Protein AF-A0A7Y8F054-F1 (afdb_monomer)

Sequence (96 aa):
RTWRLLEGVQSLADLGEHLGGGLYTREVDYLCAEEWATQPQDVLWRRTKLGLFTTPEEQANVQRYLSTVEQNRSKIEAVGASLLAKKTQKRRVYAG

Solvent-accessible surface area (backbone atoms only — not comparable to full-atom values): 5479 Å² total; per-residue (Å²): 117,71,60,68,71,51,63,89,55,86,51,76,72,67,36,52,57,77,38,44,62,89,43,32,48,46,58,52,52,44,35,37,74,78,64,67,38,79,49,55,60,39,46,26,63,69,74,66,49,38,56,83,59,39,54,76,66,30,52,48,42,44,44,56,48,49,53,49,54,51,52,51,51,53,50,51,54,52,53,51,54,52,54,51,54,52,53,55,54,51,55,63,68,77,71,115

Secondary structure (DSSP, 8-state):
-THHHHTT--SGGGG--EEETTEEHHHHHHHHHHH---SHHIIIIIIS-GGGG--HHHHHHHHHHHHHHHHHHHHHHHHHHHHHHHHHHHHHHS--

Foldseek 3Di:
DCVVLCVPPPDPCVLPDDLFLRDGLSVVVCCCPPVVPLALCCVCPVPPVSVVGGDPSSSVSSVVSSVVVVVVVVVVVVVVVVVVVVVVVVCVVVVD

pLDDT: mean 91.73, std 9.54, range [51.28, 98.5]

Radius of gyration: 18.28 Å; Cα contacts (8 Å, |Δi|>4): 68; chains: 1; bounding box: 48×31×48 Å

Nearest PDB structures (foldseek):
  2r4e-assembly1_A  TM=9.740E-01  e=1.599E-03  Escherichia coli

Structure (mmCIF, N/CA/C/O backbone):
data_AF-A0A7Y8F054-F1
#
_entry.id   AF-A0A7Y8F054-F1
#
loop_
_atom_site.group_PDB
_atom_site.id
_atom_site.type_symbol
_atom_site.label_atom_id
_atom_site.label_alt_id
_atom_site.label_comp_id
_atom_site.label_asym_id
_atom_site.label_entity_id
_atom_site.label_seq_id
_atom_site.pdbx_PDB_ins_code
_atom_site.Cartn_x
_atom_site.Cartn_y
_atom_site.Cartn_z
_atom_site.occupancy
_atom_site.B_iso_or_equiv
_atom_site.auth_seq_id
_atom_site.auth_comp_id
_atom_site.auth_asym_id
_atom_site.auth_atom_id
_atom_site.pdbx_PDB_model_num
ATOM 1 N N . ARG A 1 1 ? 4.323 -12.466 12.054 1.00 68.56 1 ARG A N 1
ATOM 2 C CA . ARG A 1 1 ? 3.976 -11.061 11.735 1.00 68.56 1 ARG A CA 1
ATOM 3 C C . ARG A 1 1 ? 3.390 -10.992 10.325 1.00 68.56 1 ARG A C 1
ATOM 5 O O . ARG A 1 1 ? 2.228 -10.645 10.224 1.00 68.56 1 ARG A O 1
ATOM 12 N N . THR A 1 2 ? 4.069 -11.532 9.308 1.00 71.62 2 THR A N 1
ATOM 13 C CA . THR A 1 2 ? 3.543 -11.712 7.933 1.00 71.62 2 THR A CA 1
ATOM 14 C C . THR A 1 2 ? 2.245 -12.527 7.833 1.00 71.62 2 THR A C 1
ATOM 16 O O . THR A 1 2 ? 1.458 -12.326 6.924 1.00 71.62 2 THR A O 1
ATOM 19 N N . TRP A 1 3 ? 1.964 -13.414 8.789 1.00 87.25 3 TRP A N 1
ATOM 20 C CA . TRP A 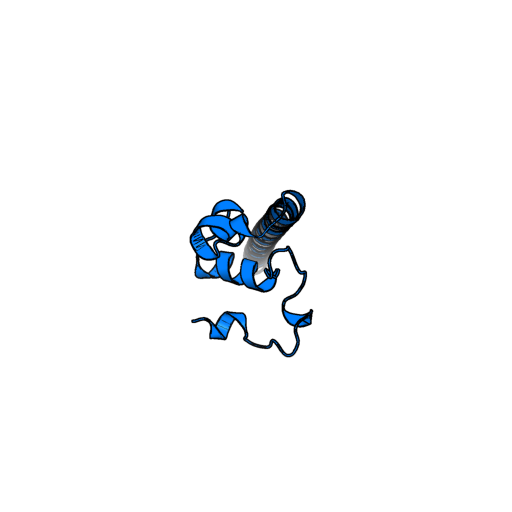1 3 ? 0.740 -14.231 8.796 1.00 87.25 3 TRP A CA 1
ATOM 21 C C . TRP A 1 3 ? -0.555 -13.404 8.796 1.00 87.25 3 TRP A C 1
ATOM 23 O O . TRP A 1 3 ? -1.522 -13.825 8.179 1.00 87.25 3 TRP A O 1
ATOM 33 N N . ARG A 1 4 ? -0.561 -12.221 9.438 1.00 89.75 4 ARG A N 1
ATOM 34 C CA . ARG A 1 4 ? -1.726 -11.315 9.445 1.00 89.75 4 ARG A CA 1
ATOM 35 C C . ARG A 1 4 ? -2.063 -10.813 8.044 1.00 89.75 4 ARG A C 1
ATOM 37 O O . ARG A 1 4 ? -3.231 -10.722 7.691 1.00 89.75 4 ARG A O 1
ATOM 44 N N . LEU A 1 5 ? -1.042 -10.5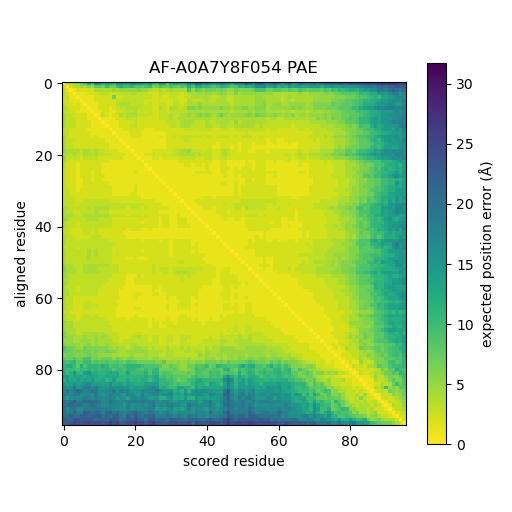46 7.226 1.00 91.50 5 LEU A N 1
ATOM 45 C CA . LEU A 1 5 ? -1.239 -10.166 5.830 1.00 91.50 5 LEU A CA 1
ATOM 46 C C . LEU A 1 5 ? -1.990 -11.263 5.069 1.00 91.50 5 LEU A C 1
ATOM 48 O O . LEU A 1 5 ? -2.889 -10.951 4.306 1.00 91.50 5 LEU A O 1
ATOM 52 N N . LEU A 1 6 ? -1.680 -12.540 5.291 1.00 93.88 6 LEU A N 1
ATOM 53 C CA . LEU A 1 6 ? -2.271 -13.651 4.532 1.00 93.88 6 LEU A CA 1
ATOM 54 C C . LEU A 1 6 ? -3.518 -14.264 5.184 1.00 93.88 6 LEU A C 1
ATOM 56 O O . LEU A 1 6 ? -4.088 -15.215 4.656 1.00 93.88 6 LEU A 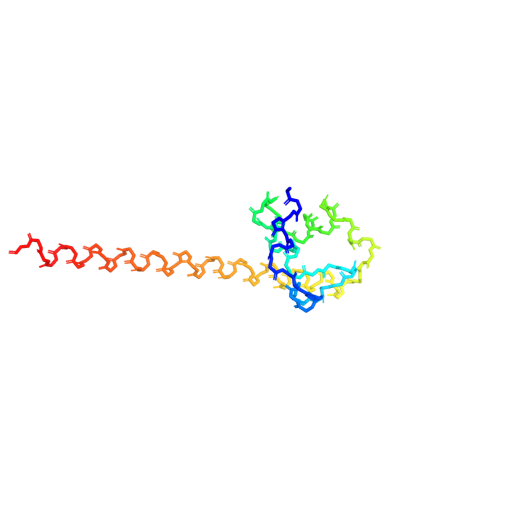O 1
ATOM 60 N N . GLU A 1 7 ? -3.962 -13.738 6.323 1.00 93.25 7 GLU A N 1
ATOM 61 C CA . GLU A 1 7 ? -5.095 -14.293 7.057 1.00 93.25 7 GLU A CA 1
ATOM 62 C C . GLU A 1 7 ? -6.386 -14.245 6.219 1.00 93.25 7 GLU A C 1
ATOM 64 O O . GLU A 1 7 ? -6.871 -13.173 5.852 1.00 93.25 7 GLU A O 1
ATOM 69 N N . GLY A 1 8 ? -6.933 -15.421 5.897 1.00 92.50 8 GLY A N 1
ATOM 70 C CA . GLY A 1 8 ? -8.152 -15.564 5.093 1.00 92.50 8 GLY A CA 1
ATOM 71 C C . GLY A 1 8 ? -7.967 -15.440 3.574 1.00 92.50 8 GLY A C 1
ATOM 72 O O . GLY A 1 8 ? -8.956 -15.537 2.855 1.00 92.50 8 GLY A O 1
ATOM 73 N N . VAL A 1 9 ? -6.738 -15.261 3.079 1.00 95.25 9 VAL A N 1
ATOM 74 C CA . VAL A 1 9 ? -6.426 -15.227 1.638 1.00 95.25 9 VAL A CA 1
ATOM 75 C C . VAL A 1 9 ? -6.448 -16.652 1.079 1.00 95.25 9 VAL A C 1
ATOM 77 O O . VAL A 1 9 ? -5.725 -17.517 1.573 1.00 95.25 9 VAL A O 1
ATOM 80 N N . GLN A 1 10 ? -7.256 -16.905 0.048 1.00 95.12 10 GLN A N 1
ATOM 81 C CA . GLN A 1 10 ? -7.374 -18.217 -0.609 1.00 95.12 10 GLN A CA 1
ATOM 82 C C . GLN A 1 10 ? -6.886 -18.187 -2.062 1.00 95.12 10 GLN A C 1
ATOM 84 O O . GLN A 1 10 ? -6.590 -19.226 -2.651 1.00 95.12 10 GLN A O 1
ATOM 89 N N . SER A 1 11 ? -6.788 -16.996 -2.643 1.00 94.75 11 SER A N 1
ATOM 90 C CA . SER A 1 11 ? -6.404 -16.764 -4.025 1.00 94.75 11 SER A CA 1
ATOM 91 C C . SER A 1 11 ? -5.736 -15.400 -4.190 1.00 94.75 11 SER A C 1
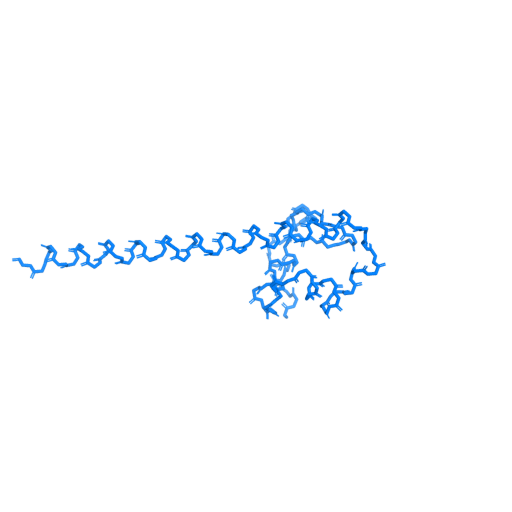ATOM 93 O O . SER A 1 11 ? -5.809 -14.536 -3.317 1.00 94.75 11 SER A O 1
ATOM 95 N N . LEU A 1 12 ? -5.116 -15.180 -5.351 1.00 93.19 12 LEU A N 1
ATOM 96 C CA . LEU A 1 12 ? -4.515 -13.889 -5.690 1.00 93.19 12 LEU A CA 1
ATOM 97 C C . LEU A 1 12 ? -5.553 -12.754 -5.713 1.00 93.19 12 LEU A C 1
ATOM 99 O O . LEU A 1 12 ? -5.236 -11.629 -5.347 1.00 93.19 12 LEU A O 1
ATOM 103 N N . ALA A 1 13 ? -6.800 -13.061 -6.083 1.00 94.94 13 ALA A N 1
ATOM 104 C CA . ALA A 1 13 ? -7.890 -12.089 -6.097 1.00 94.94 13 ALA A CA 1
ATOM 105 C C . ALA A 1 13 ? -8.215 -11.547 -4.693 1.00 94.94 13 ALA A C 1
ATOM 107 O O . ALA A 1 13 ? -8.639 -10.401 -4.563 1.00 94.94 13 ALA A O 1
ATOM 108 N N . ASP A 1 14 ? -7.950 -12.324 -3.637 1.00 96.44 14 ASP A N 1
ATOM 109 C CA . ASP A 1 14 ? -8.188 -11.902 -2.250 1.00 96.44 14 ASP A CA 1
ATOM 110 C C . ASP A 1 14 ? -7.142 -10.891 -1.744 1.00 96.44 14 ASP A C 1
ATOM 112 O O . ASP A 1 14 ? -7.315 -10.293 -0.678 1.00 96.44 14 ASP A O 1
ATOM 116 N N . LEU A 1 15 ? -6.055 -10.672 -2.497 1.00 96.56 15 LEU A N 1
ATOM 117 C CA . LEU A 1 15 ? -5.104 -9.584 -2.242 1.00 96.56 15 LEU A CA 1
ATOM 118 C C . LEU A 1 15 ? -5.632 -8.223 -2.734 1.00 96.56 15 LEU A C 1
ATOM 120 O O . LEU A 1 15 ? -5.116 -7.175 -2.332 1.00 96.56 15 LEU A O 1
ATOM 124 N N . GLY A 1 16 ? -6.687 -8.237 -3.551 1.00 96.75 16 GLY A N 1
ATOM 125 C CA . GLY A 1 16 ? -7.325 -7.060 -4.124 1.00 96.75 16 GLY A CA 1
ATOM 126 C C . GLY A 1 16 ? -6.644 -6.565 -5.401 1.00 96.75 16 GLY A C 1
ATOM 127 O O . GLY A 1 16 ? -6.146 -7.356 -6.200 1.00 96.75 16 GLY A O 1
ATOM 128 N N . GLU A 1 17 ? -6.679 -5.255 -5.632 1.00 97.44 17 GLU A N 1
ATOM 129 C CA . GLU A 1 17 ? -6.176 -4.649 -6.868 1.00 97.44 17 GLU A CA 1
ATOM 130 C C . GLU A 1 17 ? -4.643 -4.691 -6.919 1.00 97.44 17 GLU A C 1
ATOM 132 O O . GLU A 1 17 ? -3.960 -4.461 -5.917 1.00 97.44 17 GLU A O 1
ATOM 137 N N . HIS A 1 18 ? -4.106 -4.972 -8.107 1.00 97.69 18 HIS A N 1
ATOM 138 C CA . HIS A 1 18 ? -2.678 -4.881 -8.388 1.00 97.69 18 HIS A CA 1
ATOM 139 C C . HIS A 1 18 ? -2.314 -3.432 -8.713 1.00 97.69 18 HIS A C 1
ATOM 141 O O . HIS A 1 18 ? -2.765 -2.876 -9.711 1.00 97.69 18 HIS A O 1
ATOM 147 N N . LEU A 1 19 ? -1.500 -2.816 -7.859 1.00 97.50 19 LEU A N 1
ATOM 148 C CA . LEU A 1 19 ? -1.129 -1.403 -7.973 1.00 97.50 19 LEU A CA 1
ATOM 149 C C . LEU A 1 19 ? 0.111 -1.189 -8.854 1.00 97.50 19 LEU A C 1
ATOM 151 O O . LEU A 1 19 ? 0.349 -0.069 -9.308 1.00 97.50 19 LEU A O 1
ATOM 155 N N . GLY A 1 20 ? 0.876 -2.257 -9.097 1.00 95.94 20 GLY A N 1
ATOM 156 C CA . GLY A 1 20 ? 2.091 -2.265 -9.911 1.00 95.94 20 GLY A CA 1
ATOM 157 C C . GLY A 1 20 ? 3.292 -2.872 -9.189 1.00 95.94 20 GLY A C 1
ATOM 158 O O . GLY A 1 20 ? 3.307 -2.988 -7.964 1.00 95.94 20 GLY A O 1
ATOM 159 N N . GLY A 1 21 ? 4.301 -3.318 -9.940 1.00 94.25 21 GLY A N 1
ATOM 160 C CA . GLY A 1 21 ? 5.532 -3.895 -9.366 1.00 94.25 21 GLY A CA 1
ATOM 161 C C . GLY A 1 21 ? 5.329 -5.132 -8.470 1.00 94.25 21 GLY A C 1
ATOM 162 O O . GLY A 1 21 ? 6.210 -5.477 -7.691 1.00 94.25 21 GLY A O 1
ATOM 163 N N . GLY A 1 22 ? 4.165 -5.785 -8.548 1.00 95.81 22 GLY A N 1
ATOM 164 C CA . GLY A 1 22 ? 3.793 -6.908 -7.673 1.00 95.81 22 GLY A CA 1
ATOM 165 C C . GLY A 1 22 ? 3.090 -6.510 -6.371 1.00 95.81 22 GLY A C 1
ATOM 166 O O . GLY A 1 22 ? 2.750 -7.404 -5.608 1.00 95.81 22 GLY A O 1
ATOM 167 N N . LEU A 1 23 ? 2.852 -5.213 -6.139 1.00 97.69 23 LEU A N 1
ATOM 168 C CA . LEU A 1 23 ? 2.180 -4.689 -4.951 1.00 97.69 23 LEU A CA 1
ATOM 169 C C . LEU A 1 23 ? 0.659 -4.788 -5.077 1.00 97.69 23 LEU A C 1
ATOM 171 O O . LEU A 1 23 ? 0.088 -4.337 -6.073 1.00 97.69 23 LEU A O 1
ATOM 175 N N . TYR A 1 24 ? 0.006 -5.292 -4.037 1.00 98.12 24 TYR A N 1
ATOM 176 C CA . TYR A 1 24 ? -1.449 -5.374 -3.946 1.00 98.12 24 TYR A CA 1
ATOM 177 C C . TYR A 1 24 ? -2.020 -4.472 -2.852 1.00 98.12 24 TYR A C 1
ATOM 179 O O . TYR A 1 24 ? -1.365 -4.164 -1.854 1.00 98.12 24 TYR A O 1
ATOM 187 N N . THR A 1 25 ? -3.284 -4.078 -3.006 1.00 98.00 25 THR A N 1
ATOM 188 C CA . THR A 1 25 ? -3.998 -3.222 -2.045 1.00 98.00 25 THR A CA 1
ATOM 189 C C . THR A 1 25 ? -3.949 -3.747 -0.613 1.00 98.00 25 THR A C 1
ATOM 191 O O . THR A 1 25 ? -3.689 -2.985 0.315 1.00 98.00 25 THR A O 1
ATOM 194 N N . ARG A 1 26 ? -4.081 -5.065 -0.426 1.00 97.31 26 ARG A N 1
ATOM 195 C CA . ARG A 1 26 ? -4.025 -5.695 0.898 1.00 97.31 26 ARG A CA 1
ATOM 196 C C . ARG A 1 26 ? -2.663 -5.547 1.583 1.00 97.31 26 ARG A C 1
ATOM 198 O O . ARG A 1 26 ? -2.589 -5.446 2.807 1.00 97.31 26 ARG A O 1
ATOM 205 N N . GLU A 1 27 ? -1.582 -5.531 0.809 1.00 97.19 27 GLU A N 1
ATOM 206 C CA . GLU A 1 27 ? -0.240 -5.280 1.338 1.00 97.19 27 GLU A CA 1
ATOM 207 C C . GLU A 1 27 ? -0.105 -3.830 1.796 1.00 97.19 27 GLU A C 1
ATOM 209 O O . GLU A 1 27 ? 0.447 -3.576 2.864 1.00 97.19 27 GLU A O 1
ATOM 214 N N . VAL A 1 28 ? -0.665 -2.882 1.038 1.00 97.56 28 VAL A N 1
ATOM 215 C CA . VAL A 1 28 ? -0.698 -1.471 1.438 1.00 97.56 28 VAL A CA 1
ATOM 216 C C . VAL A 1 28 ? -1.518 -1.281 2.713 1.00 97.56 28 VAL A C 1
ATOM 218 O O . VAL A 1 28 ? -1.023 -0.643 3.638 1.00 97.56 28 VAL A O 1
ATOM 221 N N . ASP A 1 29 ? -2.697 -1.899 2.822 1.00 96.88 29 ASP A N 1
ATOM 222 C CA . ASP A 1 29 ? -3.515 -1.866 4.043 1.00 96.88 29 ASP A CA 1
ATOM 223 C C . ASP A 1 29 ? -2.740 -2.367 5.267 1.00 96.88 29 ASP A C 1
ATOM 225 O O . ASP A 1 29 ? -2.736 -1.727 6.323 1.00 96.88 29 ASP A O 1
ATOM 229 N N . TYR A 1 30 ? -2.034 -3.493 5.119 1.00 96.00 30 TYR A N 1
ATOM 230 C CA . TYR A 1 30 ? -1.189 -4.038 6.178 1.00 96.00 30 TYR A CA 1
ATOM 231 C C . TYR A 1 30 ? -0.071 -3.059 6.572 1.00 96.00 30 TYR A C 1
ATOM 233 O O . TYR A 1 30 ? 0.143 -2.818 7.761 1.00 96.00 30 TYR A O 1
ATOM 241 N N . LEU A 1 31 ? 0.613 -2.446 5.599 1.00 96.38 31 LEU A N 1
ATOM 242 C CA . LEU A 1 31 ? 1.663 -1.454 5.857 1.00 96.38 31 LEU A CA 1
ATOM 243 C C . LEU A 1 31 ? 1.118 -0.185 6.533 1.00 96.38 31 LEU A C 1
ATOM 245 O O . LEU A 1 31 ? 1.784 0.386 7.399 1.00 96.38 31 LEU A O 1
ATOM 249 N N . CYS A 1 32 ? -0.088 0.259 6.183 1.00 96.44 32 CYS A N 1
ATOM 250 C CA . CYS A 1 32 ? -0.746 1.378 6.855 1.00 96.44 32 CYS A CA 1
ATOM 251 C C . CYS A 1 32 ? -1.070 1.037 8.317 1.00 96.44 32 CYS A C 1
ATOM 253 O O . CYS A 1 32 ? -0.815 1.849 9.209 1.00 96.44 32 CYS A O 1
ATOM 255 N N . ALA A 1 33 ? -1.614 -0.159 8.563 1.00 94.12 33 ALA A N 1
ATOM 256 C CA . ALA A 1 33 ? -2.102 -0.576 9.874 1.00 94.12 33 ALA A CA 1
ATOM 257 C C . ALA A 1 33 ? -0.981 -0.936 10.862 1.00 94.12 33 ALA A C 1
ATOM 259 O O . ALA A 1 33 ? -1.036 -0.544 12.026 1.00 94.12 33 ALA A O 1
ATOM 260 N N . GLU A 1 34 ? 0.028 -1.681 10.411 1.00 94.06 34 GLU A N 1
ATOM 261 C CA . GLU A 1 34 ? 1.066 -2.248 11.284 1.00 94.06 34 GLU A CA 1
ATOM 262 C C . GLU A 1 34 ? 2.378 -1.454 11.241 1.00 94.06 34 GLU A C 1
ATOM 264 O O . GLU A 1 34 ? 3.214 -1.575 12.138 1.00 94.06 34 GLU A O 1
ATOM 269 N N . GLU A 1 35 ? 2.586 -0.651 10.193 1.00 94.56 35 GLU A N 1
ATOM 270 C CA . GLU A 1 35 ? 3.867 0.012 9.929 1.00 94.56 35 GLU A CA 1
ATOM 271 C C . GLU A 1 35 ? 3.756 1.529 9.702 1.00 94.56 35 GLU A C 1
ATOM 273 O O . GLU A 1 35 ? 4.777 2.176 9.435 1.00 94.56 35 GLU A O 1
ATOM 278 N N . TRP A 1 36 ? 2.554 2.101 9.863 1.00 94.81 36 TRP A N 1
ATOM 279 C CA . TRP A 1 36 ? 2.247 3.532 9.724 1.00 94.81 36 TRP A CA 1
ATOM 280 C C . TRP A 1 36 ? 2.707 4.152 8.393 1.00 94.81 36 TRP A C 1
ATOM 282 O O . TRP A 1 36 ? 3.050 5.334 8.339 1.00 94.81 36 TRP A O 1
ATOM 292 N N . ALA A 1 37 ? 2.724 3.376 7.307 1.00 97.12 37 ALA A N 1
ATOM 293 C CA . ALA A 1 37 ? 3.023 3.906 5.980 1.00 97.12 37 ALA A CA 1
ATOM 294 C C . ALA A 1 37 ? 1.836 4.750 5.486 1.00 97.12 37 ALA A C 1
ATOM 296 O O . ALA A 1 37 ? 0.797 4.201 5.137 1.00 97.12 37 ALA A O 1
ATOM 297 N N . THR A 1 38 ? 1.967 6.079 5.482 1.00 96.25 38 THR A N 1
ATOM 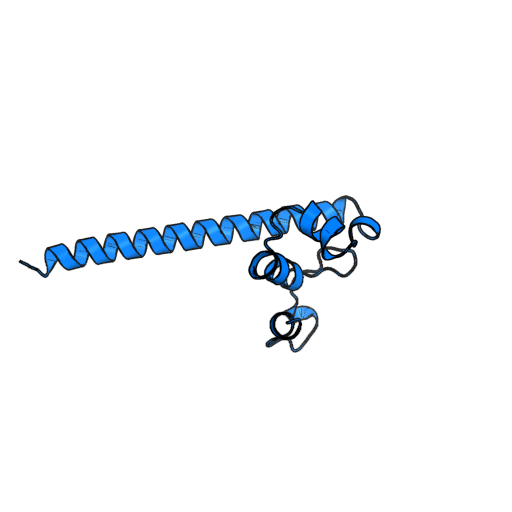298 C CA . THR A 1 38 ? 0.863 6.990 5.102 1.00 96.25 38 THR A CA 1
ATOM 299 C C . THR A 1 38 ? 1.114 7.720 3.788 1.00 96.25 38 THR A C 1
ATOM 301 O O . THR A 1 38 ? 0.187 8.285 3.213 1.00 96.25 38 THR A O 1
ATOM 304 N N . GLN A 1 39 ? 2.351 7.692 3.289 1.00 97.56 39 GLN A N 1
ATOM 305 C CA . GLN A 1 39 ? 2.739 8.315 2.028 1.00 97.56 39 GLN A CA 1
ATOM 306 C C . GLN A 1 39 ? 3.248 7.265 1.030 1.00 97.56 39 GLN A C 1
ATOM 308 O O . GLN A 1 39 ? 3.826 6.252 1.447 1.00 97.56 39 GLN A O 1
ATOM 313 N N . PRO A 1 40 ? 3.125 7.494 -0.295 1.00 97.56 40 PRO A N 1
ATOM 314 C CA . PRO A 1 40 ? 3.640 6.556 -1.293 1.00 97.56 40 PRO A CA 1
ATOM 315 C C . PRO A 1 40 ? 5.127 6.277 -1.115 1.00 97.56 40 PRO A C 1
ATOM 317 O O . PRO A 1 40 ? 5.587 5.172 -1.381 1.00 97.56 40 PRO A O 1
ATOM 320 N N . GLN A 1 41 ? 5.895 7.259 -0.635 1.00 97.88 41 GLN A N 1
ATOM 321 C CA . GLN A 1 41 ? 7.326 7.097 -0.427 1.00 97.88 41 GLN A CA 1
ATOM 322 C C . GLN A 1 41 ? 7.648 6.107 0.695 1.00 97.88 41 GLN A C 1
ATOM 324 O O . GLN A 1 41 ? 8.654 5.397 0.611 1.00 97.88 41 GLN A O 1
ATOM 329 N N . ASP A 1 42 ? 6.796 6.015 1.716 1.00 98.19 42 ASP A N 1
ATOM 330 C CA . ASP A 1 42 ? 6.957 5.028 2.779 1.00 98.19 42 ASP A CA 1
ATOM 331 C C . ASP A 1 42 ? 6.789 3.620 2.209 1.00 98.19 42 ASP A C 1
ATOM 333 O O . ASP A 1 42 ? 7.654 2.762 2.398 1.00 98.19 42 ASP A O 1
ATOM 337 N N . VAL A 1 43 ? 5.729 3.415 1.424 1.00 97.88 43 VAL A N 1
ATOM 338 C CA . VAL A 1 43 ? 5.420 2.133 0.782 1.00 97.88 43 VAL A CA 1
ATOM 339 C C . VAL A 1 43 ? 6.505 1.760 -0.231 1.00 97.88 43 VAL A C 1
ATOM 341 O O . VAL A 1 43 ? 7.162 0.728 -0.092 1.00 97.88 43 VAL A O 1
ATOM 344 N N . LEU A 1 44 ? 6.747 2.617 -1.223 1.00 98.19 44 LEU A N 1
ATOM 345 C CA . LEU A 1 44 ? 7.562 2.305 -2.397 1.00 98.19 44 LEU A CA 1
ATOM 346 C C . LEU A 1 44 ? 9.065 2.319 -2.124 1.00 98.19 44 LEU A C 1
ATOM 348 O O . LEU A 1 44 ? 9.792 1.534 -2.726 1.00 98.19 44 LEU A O 1
ATOM 352 N N . TRP A 1 45 ? 9.554 3.182 -1.230 1.00 97.69 45 TRP A N 1
ATOM 353 C CA . TRP A 1 45 ? 10.997 3.399 -1.062 1.00 97.69 45 TRP A CA 1
ATOM 354 C C . TRP A 1 45 ? 11.536 2.980 0.299 1.00 97.69 45 TRP A C 1
ATOM 356 O O . TRP A 1 45 ? 12.724 2.669 0.395 1.00 97.69 45 TRP A O 1
ATOM 366 N N . ARG A 1 46 ? 10.720 2.955 1.358 1.00 97.31 46 ARG A N 1
ATOM 367 C CA . ARG A 1 46 ? 11.188 2.560 2.697 1.00 97.31 46 ARG A CA 1
ATOM 368 C C . ARG A 1 46 ? 10.871 1.102 3.013 1.00 97.31 46 ARG A C 1
ATOM 370 O O . ARG A 1 46 ? 11.765 0.409 3.489 1.00 97.31 46 ARG A O 1
ATOM 377 N N . ARG A 1 47 ? 9.647 0.641 2.733 1.00 96.19 47 ARG A N 1
ATOM 378 C CA . ARG A 1 47 ? 9.166 -0.694 3.133 1.00 96.19 47 ARG A CA 1
ATOM 379 C C . ARG A 1 47 ? 9.354 -1.775 2.074 1.00 96.19 47 ARG A C 1
ATOM 381 O O . ARG A 1 47 ? 9.723 -2.887 2.427 1.00 96.19 47 ARG A O 1
ATOM 388 N N . THR A 1 48 ? 9.150 -1.451 0.795 1.00 95.88 48 THR A N 1
ATOM 389 C CA . THR A 1 48 ? 9.122 -2.476 -0.272 1.00 95.88 48 THR A CA 1
ATOM 390 C C . THR A 1 48 ? 10.245 -2.355 -1.303 1.00 95.88 48 THR A C 1
ATOM 392 O O . THR A 1 48 ? 10.637 -3.355 -1.892 1.00 95.88 48 THR A O 1
ATOM 395 N N . LYS A 1 49 ? 10.778 -1.142 -1.528 1.00 96.81 49 LYS A N 1
ATOM 396 C CA . LYS A 1 49 ? 11.703 -0.809 -2.636 1.00 96.81 49 LYS A CA 1
ATOM 397 C C . LYS A 1 49 ? 11.105 -0.981 -4.042 1.00 96.81 49 LYS A C 1
ATOM 399 O O . LYS A 1 49 ? 11.832 -0.838 -5.024 1.00 96.81 49 LYS A O 1
ATOM 404 N N . LEU A 1 50 ? 9.791 -1.186 -4.160 1.00 97.81 50 LEU A N 1
ATOM 405 C CA . LEU A 1 50 ? 9.096 -1.318 -5.445 1.00 97.81 50 LEU A CA 1
ATOM 406 C C . LEU A 1 50 ? 9.073 -0.030 -6.271 1.00 97.81 50 LEU A C 1
ATOM 408 O O . LEU A 1 50 ? 8.789 -0.080 -7.464 1.00 97.81 50 LEU A O 1
ATOM 412 N N . GLY A 1 51 ? 9.470 1.109 -5.698 1.00 97.00 51 GLY A N 1
ATOM 413 C CA . GLY A 1 51 ? 9.733 2.326 -6.470 1.00 97.00 51 GLY A CA 1
ATOM 414 C C . GLY A 1 51 ? 10.759 2.129 -7.599 1.00 97.00 51 GLY A C 1
ATOM 415 O O . GLY A 1 51 ? 10.690 2.814 -8.613 1.00 97.00 51 GLY A O 1
ATOM 416 N N . LEU A 1 52 ? 11.677 1.161 -7.464 1.00 97.06 52 LEU A N 1
ATOM 417 C CA . LEU A 1 52 ? 12.649 0.805 -8.508 1.00 97.06 52 LEU A CA 1
ATOM 418 C C . LEU A 1 52 ? 12.038 0.009 -9.673 1.00 97.06 52 LEU A C 1
ATOM 420 O O . LEU A 1 52 ? 12.647 -0.074 -10.735 1.00 97.06 52 LEU A O 1
ATOM 424 N N . PHE A 1 53 ? 10.862 -0.587 -9.468 1.00 96.94 53 PHE A N 1
ATOM 425 C CA . PHE A 1 53 ? 10.223 -1.534 -10.388 1.00 96.94 53 PHE A CA 1
ATOM 426 C C . PHE A 1 53 ? 8.813 -1.093 -10.800 1.00 96.94 53 PHE A C 1
ATOM 428 O O . PHE A 1 53 ? 8.031 -1.909 -11.277 1.00 96.94 53 PHE A O 1
ATOM 435 N N . THR A 1 54 ? 8.478 0.181 -10.587 1.00 97.00 54 THR A N 1
ATOM 436 C CA . THR A 1 54 ? 7.166 0.756 -10.899 1.00 97.00 54 THR A CA 1
ATOM 437 C C . THR A 1 54 ? 7.309 1.963 -11.813 1.00 97.00 54 THR A C 1
ATOM 439 O O . THR A 1 54 ? 8.172 2.825 -11.627 1.00 97.00 54 THR A O 1
ATOM 442 N N . THR A 1 55 ? 6.429 2.035 -12.800 1.00 98.12 55 THR A N 1
ATOM 443 C CA . THR A 1 55 ? 6.245 3.182 -13.688 1.00 98.12 55 THR A CA 1
ATOM 444 C C . THR A 1 55 ? 5.608 4.363 -12.942 1.00 98.12 55 THR A C 1
ATOM 446 O O . THR A 1 55 ? 4.972 4.173 -11.903 1.00 98.12 55 THR A O 1
ATOM 449 N N . PRO A 1 56 ? 5.707 5.601 -13.463 1.00 97.94 56 PRO A N 1
ATOM 450 C CA . PRO A 1 56 ? 5.035 6.755 -12.859 1.00 97.94 56 PRO A CA 1
ATOM 451 C C . PRO A 1 56 ? 3.517 6.575 -12.694 1.00 97.94 56 PRO A C 1
ATOM 453 O O . PRO A 1 56 ? 2.938 7.070 -11.729 1.00 97.94 56 PRO A O 1
ATOM 456 N N . GLU A 1 57 ? 2.874 5.850 -13.611 1.00 98.12 57 GLU A N 1
ATOM 457 C CA . GLU A 1 57 ? 1.444 5.541 -13.538 1.00 98.12 57 GLU A CA 1
ATOM 458 C C . GLU A 1 57 ? 1.123 4.572 -12.391 1.00 98.12 57 GLU A C 1
ATOM 460 O O . GLU A 1 57 ? 0.213 4.830 -11.602 1.00 98.12 57 GLU A O 1
ATOM 465 N N . GLU A 1 58 ? 1.918 3.514 -12.225 1.00 98.00 58 GLU A N 1
ATOM 466 C CA . GLU A 1 58 ? 1.797 2.582 -11.096 1.00 98.00 58 GLU A CA 1
ATOM 467 C C . GLU A 1 58 ? 2.064 3.278 -9.752 1.00 98.00 58 GLU A C 1
ATOM 469 O O . GLU A 1 58 ? 1.339 3.079 -8.777 1.00 98.00 58 GLU A O 1
ATOM 474 N N . GLN A 1 59 ? 3.041 4.187 -9.690 1.00 98.19 59 GLN A N 1
ATOM 475 C CA . GLN A 1 59 ? 3.269 5.001 -8.489 1.00 98.19 59 GLN A CA 1
ATOM 476 C C . GLN A 1 59 ? 2.056 5.896 -8.170 1.00 98.19 59 GLN A C 1
ATOM 478 O O . GLN A 1 59 ? 1.699 6.076 -7.001 1.00 98.19 59 GLN A O 1
ATOM 483 N N . ALA A 1 60 ? 1.374 6.415 -9.197 1.00 98.06 60 ALA A N 1
ATOM 484 C CA . ALA A 1 60 ? 0.137 7.173 -9.029 1.00 98.06 60 ALA A CA 1
ATOM 485 C C . ALA A 1 60 ? -1.046 6.296 -8.575 1.00 98.06 60 ALA A C 1
ATOM 487 O O . ALA A 1 60 ? -1.897 6.789 -7.829 1.00 98.06 60 ALA A O 1
ATOM 488 N N . ASN A 1 61 ? -1.101 5.012 -8.959 1.00 98.19 61 ASN A N 1
ATOM 489 C CA . ASN A 1 61 ? -2.083 4.059 -8.422 1.00 98.19 61 ASN A CA 1
ATOM 490 C C . ASN A 1 61 ? -1.935 3.931 -6.898 1.00 98.19 61 ASN A C 1
ATOM 492 O O . ASN A 1 61 ? -2.925 4.046 -6.176 1.00 98.19 61 ASN A O 1
ATOM 496 N N . VAL A 1 62 ? -0.701 3.794 -6.395 1.00 98.31 62 VAL A N 1
ATOM 497 C CA . VAL A 1 62 ? -0.426 3.720 -4.947 1.00 98.31 62 VAL A CA 1
ATOM 498 C C . VAL A 1 62 ? -0.879 4.990 -4.226 1.00 98.31 62 VAL A C 1
ATOM 500 O O . VAL A 1 62 ? -1.539 4.908 -3.190 1.00 98.31 62 VAL A O 1
ATOM 503 N N . GLN A 1 63 ? -0.594 6.170 -4.784 1.00 98.31 63 GLN A N 1
ATOM 504 C CA . GLN A 1 63 ? -1.066 7.441 -4.221 1.00 98.31 63 GLN A CA 1
ATOM 505 C C . GLN A 1 63 ? -2.598 7.519 -4.166 1.00 98.31 63 GLN A C 1
ATOM 507 O O . GLN A 1 63 ? -3.151 7.914 -3.138 1.00 98.31 63 GLN A O 1
ATOM 512 N N . ARG A 1 64 ? -3.291 7.140 -5.248 1.00 98.50 64 ARG A N 1
ATOM 513 C CA . ARG A 1 64 ? -4.763 7.126 -5.296 1.00 98.50 64 ARG A CA 1
ATOM 514 C C . ARG A 1 64 ? -5.354 6.171 -4.263 1.00 98.50 64 ARG A C 1
ATOM 516 O O . ARG A 1 64 ? -6.325 6.519 -3.585 1.00 98.50 64 ARG A O 1
ATOM 523 N N . TYR A 1 65 ? -4.755 4.995 -4.113 1.00 98.50 65 TYR A N 1
ATOM 524 C CA . TYR A 1 65 ? -5.210 4.015 -3.140 1.00 98.50 65 TYR A CA 1
ATOM 525 C C . TYR A 1 65 ? -5.018 4.506 -1.697 1.00 98.50 65 TYR A C 1
ATOM 527 O O . TYR A 1 65 ? -5.970 4.492 -0.921 1.00 98.50 65 TYR A O 1
ATOM 535 N N . LEU A 1 66 ? -3.851 5.067 -1.357 1.00 98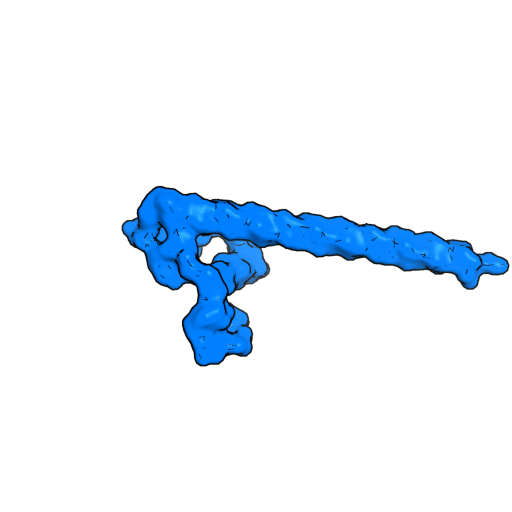.19 66 LEU A N 1
ATOM 536 C CA . LEU A 1 66 ? -3.601 5.653 -0.031 1.00 98.19 66 LEU A CA 1
ATOM 537 C C . LEU A 1 66 ? -4.591 6.775 0.319 1.00 98.19 66 LEU A C 1
ATOM 539 O O . LEU A 1 66 ? -5.074 6.847 1.447 1.00 98.19 66 LEU A O 1
ATOM 543 N N . SER A 1 67 ? -4.961 7.622 -0.648 1.00 98.06 67 SER A N 1
ATOM 544 C CA . SER A 1 67 ? -6.009 8.630 -0.435 1.00 98.06 67 SER A CA 1
ATOM 545 C C . SER A 1 67 ? -7.375 8.004 -0.134 1.00 98.06 67 SER A C 1
ATOM 547 O O . SER A 1 67 ? -8.135 8.555 0.658 1.00 98.06 67 SER A O 1
ATOM 549 N N . THR A 1 68 ? -7.683 6.848 -0.725 1.00 97.69 68 THR A N 1
ATOM 550 C CA . THR A 1 68 ? -8.915 6.097 -0.441 1.00 97.69 68 THR A CA 1
ATOM 551 C C . THR A 1 68 ? -8.890 5.502 0.968 1.00 97.69 68 THR A C 1
ATOM 553 O O . THR A 1 68 ? -9.884 5.608 1.688 1.00 97.69 68 THR A O 1
ATOM 556 N N . VAL A 1 69 ? -7.754 4.938 1.392 1.00 96.44 69 VAL A N 1
ATOM 557 C CA . VAL A 1 69 ? -7.551 4.426 2.759 1.00 96.44 69 VAL A CA 1
ATOM 558 C C . VAL A 1 69 ? -7.769 5.538 3.787 1.00 96.44 69 VAL A C 1
ATOM 560 O O . VAL A 1 69 ? -8.554 5.365 4.722 1.00 96.44 69 VAL A O 1
ATOM 563 N N . GLU A 1 70 ? -7.159 6.706 3.575 1.00 95.44 70 GLU A N 1
ATOM 564 C CA . GLU A 1 70 ? -7.313 7.858 4.468 1.00 95.44 70 GLU A CA 1
ATOM 565 C C . GLU A 1 70 ? -8.769 8.339 4.529 1.00 95.44 70 GLU A C 1
ATOM 567 O O . GLU A 1 70 ? -9.339 8.486 5.608 1.00 95.44 70 GLU A O 1
ATOM 572 N N . GLN A 1 71 ? -9.430 8.486 3.377 1.00 95.50 71 GLN A N 1
ATOM 573 C CA . GLN A 1 71 ? -10.845 8.865 3.334 1.00 95.50 71 GLN A CA 1
ATOM 574 C C . GLN A 1 71 ? -11.741 7.860 4.065 1.00 95.50 71 GLN A C 1
ATOM 576 O O . GLN A 1 71 ? -12.694 8.258 4.739 1.00 95.50 71 GLN A O 1
ATOM 581 N N . ASN A 1 72 ? -11.472 6.560 3.931 1.00 94.44 72 ASN A N 1
ATOM 582 C CA . ASN A 1 72 ? -12.230 5.520 4.621 1.00 94.44 72 ASN A CA 1
ATOM 583 C C . ASN A 1 72 ? -12.028 5.602 6.133 1.00 94.44 72 ASN A C 1
ATOM 585 O O . ASN A 1 72 ? -13.003 5.523 6.883 1.00 94.44 72 ASN A O 1
ATOM 589 N N . ARG A 1 73 ? -10.795 5.849 6.580 1.00 92.31 73 ARG A N 1
ATOM 590 C CA . ARG A 1 73 ? -10.484 6.075 7.990 1.00 92.31 73 ARG A CA 1
ATOM 591 C C . ARG A 1 73 ? -11.230 7.288 8.546 1.00 92.31 73 ARG A C 1
ATOM 593 O O . ARG A 1 73 ? -11.950 7.142 9.534 1.00 92.31 73 ARG A O 1
ATOM 600 N N . SER A 1 74 ? -11.158 8.443 7.879 1.00 93.62 74 SER A N 1
ATOM 601 C CA . SER A 1 74 ? -11.864 9.652 8.329 1.00 93.62 74 SER A CA 1
ATOM 602 C C . SER A 1 74 ? -13.385 9.447 8.369 1.00 93.62 74 SER A C 1
ATOM 604 O O . SER A 1 74 ? -14.057 9.916 9.289 1.00 93.62 74 SER A O 1
ATOM 606 N N . LYS A 1 75 ? -13.956 8.714 7.399 1.00 93.31 75 LYS A N 1
ATOM 607 C CA . LYS A 1 75 ? -15.387 8.357 7.396 1.00 93.31 75 LYS A CA 1
ATOM 608 C C . LYS A 1 75 ? -15.755 7.497 8.604 1.00 93.31 75 LYS A C 1
ATOM 610 O O . LYS A 1 75 ? -16.770 7.768 9.243 1.00 93.31 75 LYS A O 1
ATOM 615 N N . ILE A 1 76 ? -14.952 6.484 8.931 1.00 92.38 76 ILE A N 1
ATOM 616 C CA . ILE A 1 76 ? -15.184 5.615 10.095 1.00 92.38 76 ILE A CA 1
ATOM 617 C C . ILE A 1 76 ? -15.133 6.430 11.390 1.00 92.38 76 ILE A C 1
ATOM 619 O O . ILE A 1 76 ? -16.028 6.308 12.229 1.00 92.38 76 ILE A O 1
ATOM 623 N N . GLU A 1 77 ? -14.137 7.303 11.532 1.00 90.56 77 GLU A N 1
ATOM 624 C CA . GLU A 1 77 ? -13.988 8.188 12.691 1.00 90.56 77 GLU A CA 1
ATOM 625 C C . GLU A 1 77 ? -15.196 9.134 12.836 1.00 90.56 77 GLU A C 1
ATOM 627 O O . GLU A 1 77 ? -15.765 9.260 13.925 1.00 90.56 77 GLU A O 1
ATOM 632 N N . ALA A 1 78 ? -15.677 9.715 11.731 1.00 89.44 78 ALA A N 1
ATOM 633 C CA . ALA A 1 78 ? -16.865 10.569 11.716 1.00 89.44 78 ALA A CA 1
ATOM 634 C C . ALA A 1 78 ? -18.158 9.811 12.077 1.00 89.44 78 ALA A C 1
ATOM 636 O O . ALA A 1 78 ? -18.984 10.307 12.853 1.00 89.44 78 ALA A O 1
ATOM 637 N N . VAL A 1 79 ? -18.343 8.593 11.553 1.00 91.38 79 VAL A N 1
ATOM 638 C CA . VAL A 1 79 ? -19.492 7.734 11.891 1.00 91.38 79 VAL A CA 1
ATOM 639 C C . VAL A 1 79 ? -19.462 7.362 13.374 1.00 91.38 79 VAL A C 1
ATOM 641 O O . VAL A 1 79 ? -20.484 7.481 14.055 1.00 91.38 79 VAL A O 1
ATOM 644 N N . GLY A 1 80 ? -18.295 6.974 13.896 1.00 87.00 80 GLY A N 1
ATOM 645 C CA . GLY A 1 80 ? -18.100 6.671 15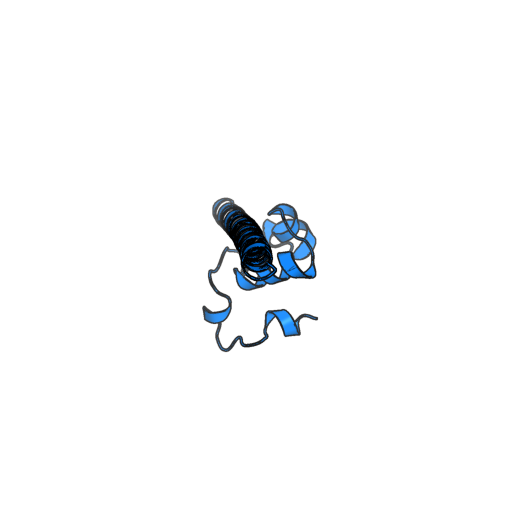.313 1.00 87.00 80 GLY A CA 1
ATOM 646 C C . GLY A 1 80 ? -18.449 7.857 16.213 1.00 87.00 80 GLY A C 1
ATOM 647 O O . GLY A 1 80 ? -19.223 7.707 17.164 1.00 87.00 80 GLY A O 1
ATOM 648 N N . ALA A 1 81 ? -17.968 9.054 15.867 1.00 84.56 81 ALA A N 1
ATOM 649 C CA . ALA A 1 81 ? -18.293 10.290 16.577 1.00 84.56 81 ALA A CA 1
ATOM 650 C C . ALA A 1 81 ? -19.806 10.592 16.567 1.00 84.56 81 ALA A C 1
ATOM 652 O O . ALA A 1 81 ? -20.384 10.923 17.606 1.00 84.56 81 ALA A O 1
ATOM 653 N N . SER A 1 82 ? -20.479 10.406 15.424 1.00 83.19 82 SER A N 1
ATOM 654 C CA . SER A 1 82 ? -21.932 10.601 15.303 1.00 83.19 82 SER A CA 1
ATOM 655 C C . SER A 1 82 ? -22.733 9.611 16.160 1.00 83.19 82 SER A C 1
ATOM 657 O O . SER A 1 82 ? -23.687 9.998 16.842 1.00 83.19 82 SER A O 1
ATOM 659 N N . LEU A 1 83 ? -22.342 8.332 16.173 1.00 84.38 83 LEU A N 1
ATOM 660 C CA . LEU A 1 83 ? -22.991 7.298 16.988 1.00 84.38 83 LEU A CA 1
ATOM 661 C C . LEU A 1 83 ? -22.839 7.573 18.491 1.00 84.38 83 LEU A C 1
ATOM 663 O O . LEU A 1 83 ? -23.811 7.435 19.240 1.00 84.38 83 LEU A O 1
ATOM 667 N N . LEU A 1 84 ? -21.654 8.009 18.929 1.00 82.88 84 LEU A N 1
ATOM 668 C CA . LEU A 1 84 ? -21.400 8.419 20.314 1.00 82.88 84 LEU A CA 1
ATOM 669 C C . LEU A 1 84 ? -22.281 9.608 20.717 1.00 82.88 84 LEU A C 1
ATOM 671 O O . LEU A 1 84 ? -22.948 9.545 21.751 1.00 82.88 84 LEU A O 1
ATOM 675 N N . ALA A 1 85 ? -22.367 10.645 19.877 1.00 82.62 85 ALA A N 1
ATOM 676 C CA . ALA A 1 85 ? -23.217 11.809 20.127 1.00 82.62 85 ALA A CA 1
ATOM 677 C C . ALA A 1 85 ? -24.703 11.425 20.284 1.00 82.62 85 ALA A C 1
ATOM 679 O O . ALA A 1 85 ? -25.365 11.846 21.237 1.00 82.62 85 ALA A O 1
ATOM 680 N N . LYS A 1 86 ? -25.220 10.548 19.409 1.00 78.81 86 LYS A N 1
ATOM 681 C CA . LYS A 1 86 ? -26.601 10.033 19.492 1.00 78.81 86 LYS A CA 1
ATOM 682 C C . LYS A 1 86 ? -26.845 9.208 20.763 1.00 78.81 86 LYS A C 1
ATOM 684 O O . LYS A 1 86 ? -27.905 9.332 21.379 1.00 78.81 86 LYS A O 1
ATOM 689 N N . LYS A 1 87 ? -25.875 8.391 21.193 1.00 76.38 87 LYS A N 1
ATOM 690 C CA . LYS A 1 87 ? -25.969 7.586 22.428 1.00 76.38 87 LYS A CA 1
ATOM 691 C C . LYS A 1 87 ? -26.027 8.469 23.680 1.00 76.38 87 LYS A C 1
ATOM 693 O O . LYS A 1 87 ? -26.802 8.176 24.592 1.00 76.38 87 LYS A O 1
ATOM 698 N N . THR A 1 88 ? -25.268 9.564 23.702 1.00 76.38 88 THR A N 1
ATOM 699 C CA . THR A 1 88 ? -25.277 10.558 24.788 1.00 76.38 88 THR A CA 1
ATOM 700 C C . THR A 1 88 ? -26.615 11.292 24.873 1.00 76.38 88 THR A C 1
ATOM 702 O O . THR A 1 88 ? -27.176 11.409 25.963 1.00 76.38 88 THR A O 1
ATOM 705 N N . GLN A 1 89 ? -27.182 11.701 23.731 1.00 72.25 89 GLN A N 1
ATOM 706 C CA . GLN A 1 89 ? -28.497 12.350 23.691 1.00 72.25 89 GLN A CA 1
ATOM 707 C C . GLN A 1 89 ? -29.607 11.416 24.187 1.00 72.25 89 GLN A C 1
ATOM 709 O O . GLN A 1 89 ? -30.429 11.816 25.007 1.00 72.25 89 GLN A O 1
ATOM 714 N N . LYS A 1 90 ? -29.596 10.145 23.760 1.00 70.06 90 LYS A N 1
ATOM 715 C CA . LYS A 1 90 ? -30.574 9.145 24.208 1.00 70.06 90 LYS A CA 1
ATOM 716 C C . LYS A 1 90 ? -30.499 8.934 25.725 1.00 70.06 90 LYS A C 1
ATOM 718 O O . LYS A 1 90 ? -31.527 8.944 26.387 1.00 70.06 90 LYS A O 1
ATOM 723 N N . ARG A 1 91 ? -29.297 8.825 26.304 1.00 70.56 91 ARG A N 1
ATOM 724 C CA . ARG A 1 91 ? -29.123 8.678 27.763 1.00 70.56 91 ARG A CA 1
ATOM 725 C C . ARG A 1 91 ? -29.681 9.854 28.574 1.00 70.56 91 ARG A C 1
ATOM 727 O O . ARG A 1 91 ? -30.207 9.604 29.647 1.00 70.56 91 ARG A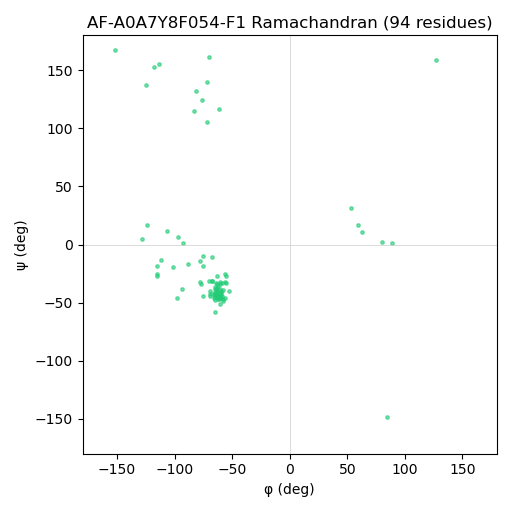 O 1
ATOM 734 N N . ARG A 1 92 ? -29.619 11.095 28.073 1.00 71.75 92 ARG A N 1
ATOM 735 C CA . ARG A 1 92 ? -30.246 12.259 28.736 1.00 71.75 92 ARG A CA 1
ATOM 736 C C . ARG A 1 92 ? -31.774 12.209 28.734 1.00 71.75 92 ARG A C 1
ATOM 738 O O . ARG A 1 92 ? -32.375 12.716 29.667 1.00 71.75 92 ARG A O 1
ATOM 745 N N . VAL A 1 93 ? -32.384 11.619 27.707 1.00 72.69 93 VAL A N 1
ATOM 746 C CA . VAL A 1 93 ? -33.849 11.563 27.555 1.00 72.69 93 VAL A CA 1
ATOM 747 C C . VAL A 1 93 ? -34.490 10.491 28.444 1.00 72.69 93 VAL A C 1
ATOM 749 O O . VAL A 1 93 ? -35.602 10.694 28.904 1.00 72.69 93 VAL A O 1
ATOM 752 N N . TYR A 1 94 ? -33.804 9.376 28.714 1.00 67.38 94 TYR A N 1
ATOM 753 C CA . TYR A 1 94 ? -34.328 8.281 29.555 1.00 67.38 94 TYR A CA 1
ATOM 754 C C . TYR A 1 94 ? -33.857 8.332 31.023 1.00 67.38 94 TYR A C 1
ATOM 756 O O . TYR A 1 94 ? -34.072 7.375 31.760 1.00 67.38 94 TYR A O 1
ATOM 764 N N . ALA A 1 95 ? -33.158 9.396 31.432 1.00 65.56 95 ALA A N 1
ATOM 765 C CA . ALA A 1 95 ? -32.638 9.574 32.794 1.00 65.56 95 ALA A CA 1
ATOM 766 C C . ALA A 1 95 ? -33.412 10.628 33.615 1.00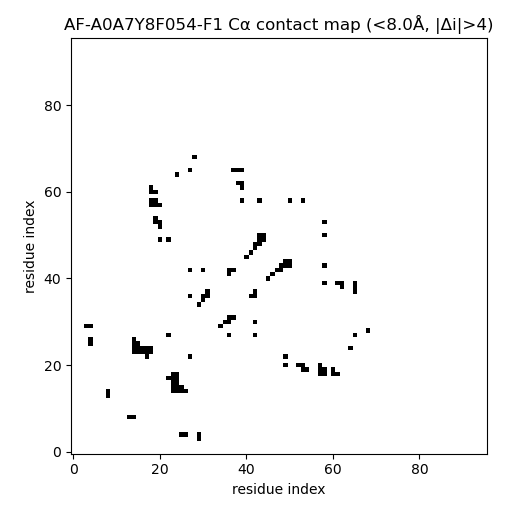 65.56 95 ALA A C 1
ATOM 768 O O . ALA A 1 95 ? -32.934 11.037 34.672 1.00 65.56 95 ALA A O 1
ATOM 769 N N . GLY A 1 96 ? -34.574 11.070 33.125 1.00 51.28 96 GLY A N 1
ATOM 770 C CA . GLY A 1 96 ? -35.546 11.912 33.828 1.00 51.28 96 GLY A CA 1
ATOM 771 C C . GLY A 1 96 ? -36.938 11.323 33.684 1.00 51.28 96 GLY A C 1
ATOM 772 O O . GLY A 1 96 ? -37.755 11.582 34.588 1.00 51.28 96 GLY A O 1
#

Mean predicted aligned error: 5.54 Å